Protein AF-A0A1H6KSC1-F1 (afdb_monomer_lite)

Secondary structure (DSSP, 8-state):
-----GGGS-GGGGTTS-GGG--TTTTHHHHHHHHHHH--HHHHHHHHHHH-HHHHHHHHHTT-PPPP----------

InterPro domains:
  IPR053830 Domain of unknown function DUF6922 [PF21956] (9-60)

Sequence (78 aa):
MATPNLALIRKALFWDTDINKIDWDKQYKAVIQRVFERGNEEEKLEIKRFYGDSVIEKALSEYKRQPYTIYKNKSLDR

Organism: NCBI:txid1159016

pLDDT: mean 87.59, std 13.57, range [50.38, 97.75]

Radius of gyration: 17.67 Å; chains: 1; bounding box: 22×36×58 Å

Structure (mmCIF, N/CA/C/O backbone):
data_AF-A0A1H6KSC1-F1
#
_entry.id   AF-A0A1H6KSC1-F1
#
loop_
_atom_site.group_PDB
_atom_site.id
_atom_site.type_symbol
_atom_site.label_atom_id
_atom_site.label_alt_id
_atom_site.label_comp_id
_atom_site.label_asym_id
_atom_site.label_entity_id
_atom_site.label_seq_id
_atom_site.pdbx_PDB_ins_code
_atom_site.Cartn_x
_atom_site.Cartn_y
_atom_site.Cartn_z
_atom_site.occupancy
_atom_site.B_iso_or_equiv
_atom_site.auth_seq_id
_atom_site.auth_comp_id
_atom_site.auth_asym_id
_atom_site.auth_atom_id
_atom_site.pdbx_PDB_model_num
ATOM 1 N N . MET A 1 1 ? -11.382 -2.555 -12.010 1.00 61.62 1 MET A N 1
ATOM 2 C CA . MET A 1 1 ? -10.525 -2.535 -10.805 1.00 61.62 1 MET A CA 1
ATOM 3 C C . MET A 1 1 ? -9.572 -1.367 -10.959 1.00 61.62 1 MET A C 1
ATOM 5 O O . MET A 1 1 ? -9.058 -1.195 -12.057 1.00 61.62 1 MET A O 1
ATOM 9 N N . ALA A 1 2 ? -9.431 -0.521 -9.940 1.00 86.12 2 ALA A N 1
ATOM 10 C CA . ALA A 1 2 ? -8.522 0.619 -10.002 1.00 86.12 2 ALA A CA 1
ATOM 11 C C . ALA A 1 2 ? -7.095 0.155 -9.678 1.00 86.12 2 ALA A C 1
ATOM 13 O O . ALA A 1 2 ? -6.901 -0.730 -8.845 1.00 86.12 2 ALA A O 1
ATOM 14 N N . THR A 1 3 ? -6.107 0.740 -10.343 1.00 92.50 3 THR A N 1
ATOM 15 C CA . THR A 1 3 ? -4.684 0.443 -10.149 1.00 92.50 3 THR A CA 1
ATOM 16 C C . THR A 1 3 ? -3.955 1.778 -10.017 1.00 92.50 3 THR A C 1
ATOM 18 O O . THR A 1 3 ? -4.289 2.703 -10.766 1.00 92.50 3 THR A O 1
ATOM 21 N N . PRO A 1 4 ? -3.007 1.927 -9.076 1.00 93.31 4 PRO A N 1
ATOM 22 C CA . PRO A 1 4 ? -2.193 3.129 -9.010 1.00 93.31 4 PRO A CA 1
ATOM 23 C C . PRO A 1 4 ? -1.277 3.219 -10.230 1.00 93.31 4 PRO A C 1
ATOM 25 O O . PRO A 1 4 ? -1.115 2.274 -11.006 1.00 93.31 4 PRO A O 1
ATOM 28 N N . ASN A 1 5 ? -0.641 4.366 -10.396 1.00 94.75 5 ASN A N 1
ATOM 29 C CA . ASN A 1 5 ? 0.370 4.552 -11.411 1.00 94.75 5 ASN A CA 1
ATOM 30 C C . ASN A 1 5 ? 1.632 3.754 -11.049 1.00 94.75 5 ASN A C 1
ATOM 32 O O . ASN A 1 5 ? 2.494 4.214 -10.302 1.00 94.75 5 ASN A O 1
ATOM 36 N N . LEU A 1 6 ? 1.749 2.549 -11.612 1.00 93.38 6 LEU A N 1
ATOM 37 C CA . LEU A 1 6 ? 2.869 1.644 -11.350 1.00 93.38 6 LEU A CA 1
ATOM 38 C C . LEU A 1 6 ? 4.221 2.202 -11.812 1.00 93.38 6 LEU A C 1
ATOM 40 O O . LEU A 1 6 ? 5.249 1.725 -11.345 1.00 93.38 6 LEU A O 1
ATOM 44 N N . ALA A 1 7 ? 4.246 3.207 -12.695 1.00 94.81 7 ALA A N 1
ATOM 45 C CA . ALA A 1 7 ? 5.493 3.861 -13.087 1.00 94.81 7 ALA A CA 1
ATOM 46 C C . ALA A 1 7 ? 6.146 4.621 -11.918 1.00 94.81 7 ALA A C 1
ATOM 48 O O . ALA A 1 7 ? 7.364 4.771 -11.902 1.00 94.81 7 ALA A O 1
ATOM 49 N N . LEU A 1 8 ? 5.345 5.044 -10.933 1.00 95.31 8 LEU A N 1
ATOM 50 C CA . LEU A 1 8 ? 5.795 5.742 -9.725 1.00 95.31 8 LEU A CA 1
ATOM 51 C C . LEU A 1 8 ? 6.144 4.778 -8.580 1.00 95.31 8 LEU A C 1
ATOM 53 O O . LEU A 1 8 ? 6.540 5.216 -7.506 1.00 95.31 8 LEU A O 1
ATOM 57 N N . ILE A 1 9 ? 5.972 3.464 -8.778 1.00 95.12 9 ILE A N 1
ATOM 58 C CA . ILE A 1 9 ? 6.204 2.443 -7.752 1.00 95.12 9 ILE A CA 1
ATOM 59 C C . ILE A 1 9 ? 7.323 1.512 -8.201 1.00 95.12 9 ILE A C 1
ATOM 61 O O . ILE A 1 9 ? 7.191 0.761 -9.170 1.00 95.12 9 ILE A O 1
ATOM 65 N N . ARG A 1 10 ? 8.440 1.493 -7.467 1.00 95.12 10 ARG A N 1
ATOM 66 C CA . ARG A 1 10 ? 9.558 0.621 -7.827 1.00 95.12 10 ARG A CA 1
ATOM 67 C C . ARG A 1 10 ? 9.194 -0.829 -7.554 1.00 95.12 10 ARG A C 1
ATOM 69 O O . ARG A 1 10 ? 8.854 -1.214 -6.436 1.00 95.12 10 ARG A O 1
ATOM 76 N N . LYS A 1 11 ? 9.410 -1.679 -8.559 1.00 92.81 11 LYS A N 1
ATOM 77 C CA . LYS A 1 11 ? 9.226 -3.138 -8.453 1.00 92.81 11 LYS A CA 1
ATOM 78 C C . LYS A 1 11 ? 10.004 -3.755 -7.284 1.00 92.81 11 LYS A C 1
ATOM 80 O O . LYS A 1 11 ? 9.544 -4.723 -6.694 1.00 92.81 11 LYS A O 1
ATOM 85 N N . ALA A 1 12 ? 11.138 -3.160 -6.901 1.00 92.75 12 ALA A N 1
ATOM 86 C CA . ALA A 1 12 ? 11.950 -3.598 -5.765 1.00 92.75 12 ALA A CA 1
ATOM 87 C C . ALA A 1 12 ? 11.199 -3.589 -4.418 1.00 92.75 12 ALA A C 1
ATOM 89 O O . ALA A 1 12 ? 11.530 -4.386 -3.540 1.00 92.75 12 ALA A O 1
ATOM 90 N N . LEU A 1 13 ? 10.165 -2.748 -4.246 1.00 93.75 13 LEU A N 1
ATOM 91 C CA . LEU A 1 13 ? 9.315 -2.807 -3.052 1.00 93.75 13 LEU A CA 1
ATOM 92 C C . LEU A 1 13 ? 8.615 -4.157 -2.933 1.00 93.75 13 LEU A C 1
ATOM 94 O O . LEU A 1 13 ? 8.489 -4.685 -1.831 1.00 93.75 13 LEU A O 1
ATOM 98 N N . PHE A 1 14 ? 8.226 -4.744 -4.060 1.00 93.50 14 PHE A N 1
ATOM 99 C CA . PHE A 1 14 ? 7.513 -6.010 -4.164 1.00 93.50 14 PHE A CA 1
ATOM 100 C C . PHE A 1 14 ? 8.412 -7.091 -4.774 1.00 93.50 14 PHE A C 1
ATOM 102 O O . PHE A 1 14 ? 7.994 -7.835 -5.644 1.00 93.50 14 PHE A O 1
ATOM 109 N N . TRP A 1 15 ? 9.662 -7.205 -4.315 1.00 92.75 15 TRP A N 1
ATOM 110 C CA . TRP A 1 15 ? 10.627 -8.173 -4.865 1.00 92.75 15 TRP A CA 1
ATOM 111 C C . TRP A 1 15 ? 10.156 -9.645 -4.830 1.00 92.75 15 TRP A C 1
ATOM 113 O O . TRP A 1 15 ? 10.606 -10.445 -5.641 1.00 92.75 15 TRP A O 1
ATOM 123 N N . ASP A 1 16 ? 9.244 -9.983 -3.917 1.00 90.25 16 ASP A N 1
ATOM 124 C CA . ASP A 1 16 ? 8.621 -11.307 -3.752 1.00 90.25 16 ASP A CA 1
ATOM 125 C C . ASP A 1 16 ? 7.261 -11.436 -4.478 1.00 90.25 16 ASP A C 1
ATOM 127 O O . ASP A 1 16 ? 6.751 -12.533 -4.677 1.00 90.25 16 ASP A O 1
ATOM 131 N N . THR A 1 17 ? 6.658 -10.324 -4.911 1.00 91.25 17 THR A N 1
ATOM 132 C CA . THR A 1 17 ? 5.294 -10.304 -5.456 1.00 91.25 17 THR A CA 1
ATOM 133 C C . THR A 1 17 ? 5.253 -9.595 -6.805 1.00 91.25 17 THR A C 1
ATOM 135 O O . THR A 1 17 ? 5.632 -8.434 -6.927 1.00 91.25 17 THR A O 1
ATOM 138 N N . ASP A 1 18 ? 4.711 -10.255 -7.829 1.00 91.88 18 ASP A N 1
ATOM 139 C CA . ASP A 1 18 ? 4.459 -9.595 -9.111 1.00 9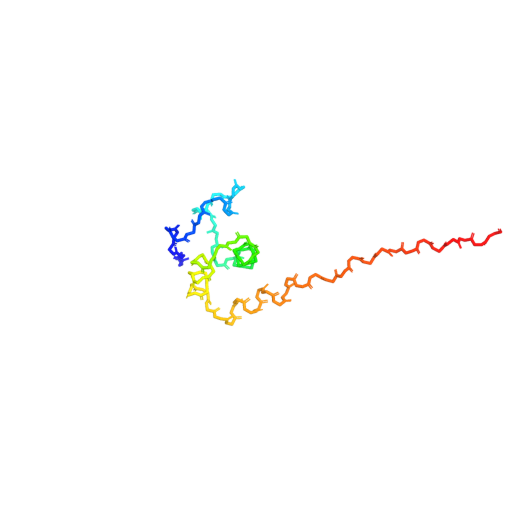1.88 18 ASP A CA 1
ATOM 140 C C . ASP A 1 18 ? 3.450 -8.450 -8.927 1.00 91.88 18 ASP A C 1
ATOM 142 O O . ASP A 1 18 ? 2.274 -8.680 -8.639 1.00 91.88 18 ASP A O 1
ATOM 146 N N . ILE A 1 19 ? 3.919 -7.211 -9.105 1.00 91.25 19 ILE A N 1
ATOM 147 C CA . ILE A 1 19 ? 3.133 -5.988 -8.901 1.00 91.25 19 ILE A CA 1
ATOM 148 C C . ILE A 1 19 ? 1.859 -5.944 -9.761 1.00 91.25 19 ILE A C 1
ATOM 150 O O . ILE A 1 19 ? 0.871 -5.327 -9.369 1.00 91.25 19 ILE A O 1
ATOM 154 N N . ASN A 1 20 ? 1.847 -6.643 -10.901 1.00 91.12 20 ASN A N 1
ATOM 155 C CA . ASN A 1 20 ? 0.689 -6.707 -11.796 1.00 91.12 20 ASN A CA 1
ATOM 156 C C . ASN A 1 20 ? -0.397 -7.670 -11.298 1.00 91.12 20 ASN A C 1
ATOM 158 O O . ASN A 1 20 ? -1.523 -7.628 -11.786 1.00 9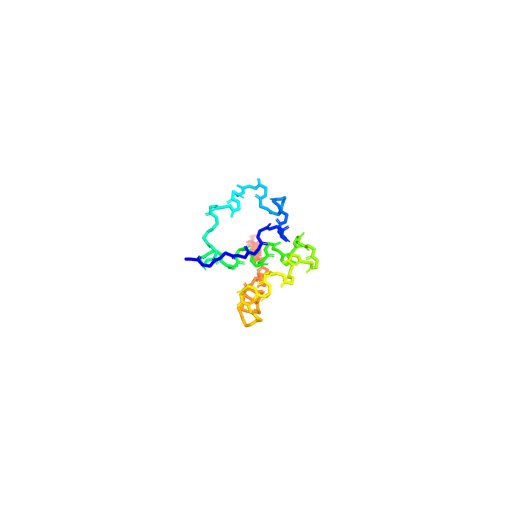1.12 20 ASN A O 1
ATOM 162 N N . LYS A 1 21 ? -0.065 -8.551 -10.349 1.00 92.56 21 LYS A N 1
ATOM 163 C CA . LYS A 1 21 ? -0.986 -9.535 -9.760 1.00 92.56 21 LYS A CA 1
ATOM 164 C C . LYS A 1 21 ? -1.527 -9.102 -8.400 1.00 92.56 21 LYS A C 1
ATOM 166 O O . LYS A 1 21 ? -2.297 -9.844 -7.796 1.00 92.56 21 LYS A O 1
ATOM 171 N N . ILE A 1 22 ? -1.117 -7.930 -7.917 1.00 93.25 22 ILE A N 1
ATOM 172 C CA . ILE A 1 22 ? -1.611 -7.375 -6.660 1.00 93.25 22 ILE A CA 1
ATOM 173 C C . ILE A 1 22 ? -3.078 -6.987 -6.836 1.00 93.25 22 ILE A C 1
ATOM 175 O O . ILE A 1 22 ? -3.436 -6.202 -7.715 1.00 93.25 22 ILE A O 1
ATOM 179 N N . ASP A 1 23 ? -3.926 -7.518 -5.961 1.00 95.31 23 ASP A N 1
ATOM 180 C CA . ASP A 1 23 ? -5.306 -7.074 -5.815 1.00 95.31 23 ASP A CA 1
ATOM 181 C C . ASP A 1 23 ? -5.303 -5.817 -4.931 1.00 95.31 23 ASP A C 1
ATOM 183 O O . ASP A 1 23 ? -5.331 -5.900 -3.703 1.00 95.31 23 ASP A O 1
ATOM 187 N N . TRP A 1 24 ? -5.190 -4.645 -5.565 1.00 94.31 24 TRP A N 1
ATOM 188 C CA . TRP A 1 24 ? -5.047 -3.344 -4.893 1.00 94.31 24 TRP A CA 1
ATOM 189 C C . TRP A 1 24 ? -6.224 -2.997 -3.974 1.00 94.31 24 TRP A C 1
ATOM 191 O O . TRP A 1 24 ? -6.057 -2.230 -3.036 1.00 94.31 24 TRP A O 1
ATOM 201 N N . ASP A 1 25 ? -7.396 -3.590 -4.187 1.00 93.69 25 ASP A N 1
ATOM 202 C CA . ASP A 1 25 ? -8.532 -3.420 -3.283 1.00 93.69 25 ASP A CA 1
ATOM 203 C C . ASP A 1 25 ? -8.378 -4.311 -2.042 1.00 93.69 25 ASP A C 1
ATOM 205 O O . ASP A 1 25 ? -8.364 -3.830 -0.910 1.00 93.69 25 ASP A O 1
ATOM 209 N N . LYS A 1 26 ? -8.157 -5.616 -2.236 1.00 94.62 26 LYS A N 1
ATOM 210 C CA . LYS A 1 26 ? -8.112 -6.572 -1.116 1.00 94.62 26 LYS A CA 1
ATOM 211 C C . LYS A 1 26 ? -6.830 -6.503 -0.298 1.00 94.62 26 LYS A C 1
ATOM 213 O O . LYS A 1 26 ? -6.837 -6.795 0.897 1.00 94.62 26 LYS A O 1
ATOM 218 N N . GLN A 1 27 ? -5.715 -6.149 -0.929 1.00 95.06 27 GLN A N 1
ATOM 219 C CA . GLN A 1 27 ? -4.381 -6.172 -0.323 1.00 95.06 27 GLN A CA 1
ATOM 220 C C . GLN A 1 27 ? -3.908 -4.782 0.127 1.00 95.06 27 GLN A C 1
ATOM 222 O O . GLN A 1 27 ? -2.745 -4.627 0.511 1.00 95.06 27 GLN A O 1
ATOM 227 N N . TYR A 1 28 ? -4.800 -3.783 0.137 1.00 95.38 28 TYR A N 1
ATOM 228 C CA . TYR A 1 28 ? -4.470 -2.383 0.409 1.00 95.38 28 TYR A CA 1
ATOM 229 C C . TYR A 1 28 ? -3.646 -2.181 1.690 1.00 95.38 28 TYR A C 1
ATOM 231 O O . TYR A 1 28 ? -2.649 -1.462 1.670 1.00 95.38 28 TYR A O 1
ATOM 239 N N . LYS A 1 29 ? -3.981 -2.873 2.792 1.00 95.25 29 LYS A N 1
ATOM 240 C CA . LYS A 1 29 ? -3.252 -2.749 4.069 1.00 95.25 29 LYS A CA 1
ATOM 241 C C . LYS A 1 29 ? -1.774 -3.114 3.929 1.00 95.25 29 LYS A C 1
ATOM 243 O O . LYS A 1 29 ? -0.911 -2.356 4.361 1.00 95.25 29 LYS A O 1
ATOM 248 N N . ALA A 1 30 ? -1.483 -4.255 3.303 1.00 94.31 30 ALA A N 1
ATOM 249 C CA . ALA A 1 30 ? -0.118 -4.748 3.134 1.00 94.31 30 ALA A CA 1
ATOM 250 C C . ALA A 1 30 ? 0.688 -3.863 2.174 1.00 94.31 30 ALA A C 1
ATOM 252 O O . ALA A 1 30 ? 1.863 -3.587 2.420 1.00 94.31 30 ALA A O 1
ATOM 253 N N . VAL A 1 31 ? 0.043 -3.388 1.103 1.00 95.75 31 VAL A N 1
ATOM 254 C CA . VAL A 1 31 ? 0.629 -2.449 0.138 1.00 95.75 31 VAL A CA 1
ATOM 255 C C . VAL A 1 31 ? 0.998 -1.131 0.820 1.00 95.75 31 VAL A C 1
ATOM 257 O O . VAL A 1 31 ? 2.149 -0.708 0.733 1.00 95.75 31 VAL A O 1
ATOM 260 N N . ILE A 1 32 ? 0.050 -0.508 1.530 1.00 96.62 32 ILE A N 1
ATOM 261 C CA . ILE A 1 32 ? 0.258 0.771 2.220 1.00 96.62 32 ILE A CA 1
ATOM 262 C C . ILE A 1 32 ? 1.384 0.640 3.241 1.00 96.62 32 ILE A C 1
ATOM 264 O O . ILE A 1 32 ? 2.326 1.424 3.207 1.00 96.62 32 ILE A O 1
ATOM 268 N N . GLN A 1 33 ? 1.342 -0.377 4.104 1.00 95.06 33 GLN A N 1
ATOM 269 C CA . GLN A 1 33 ? 2.379 -0.590 5.118 1.00 95.06 33 GLN A CA 1
ATOM 270 C C . GLN A 1 33 ? 3.767 -0.721 4.487 1.00 95.06 33 GLN A C 1
ATOM 272 O O . GLN A 1 33 ? 4.700 -0.028 4.886 1.00 95.06 33 GLN A O 1
ATOM 277 N N . ARG A 1 34 ? 3.895 -1.545 3.444 1.00 95.25 34 ARG A N 1
ATOM 278 C CA . ARG A 1 34 ? 5.164 -1.770 2.745 1.00 95.25 34 ARG A CA 1
ATOM 279 C C . ARG A 1 34 ? 5.709 -0.498 2.100 1.00 95.25 34 ARG A C 1
ATOM 281 O O . ARG A 1 34 ? 6.904 -0.227 2.214 1.00 95.25 34 ARG A O 1
ATOM 288 N N . VAL A 1 35 ? 4.856 0.283 1.439 1.00 96.62 35 VAL A N 1
ATOM 289 C CA . VAL A 1 35 ? 5.267 1.533 0.782 1.00 96.62 35 VAL A CA 1
ATOM 290 C C . VAL A 1 35 ? 5.637 2.597 1.815 1.00 96.62 35 VAL A C 1
ATOM 292 O O . VAL A 1 35 ? 6.637 3.290 1.649 1.00 96.62 35 VAL A O 1
ATOM 295 N N . PHE A 1 36 ? 4.906 2.700 2.924 1.00 95.56 36 PHE A N 1
ATOM 296 C CA . PHE A 1 36 ? 5.240 3.659 3.978 1.00 95.56 36 PHE A CA 1
ATOM 297 C C . PHE A 1 36 ? 6.512 3.282 4.750 1.00 95.56 36 PHE A C 1
ATOM 299 O O . PHE A 1 36 ? 7.250 4.179 5.160 1.00 95.56 36 PHE A O 1
ATOM 306 N N . GLU A 1 37 ? 6.804 1.986 4.892 1.00 94.12 37 GLU A N 1
ATOM 307 C CA . GLU A 1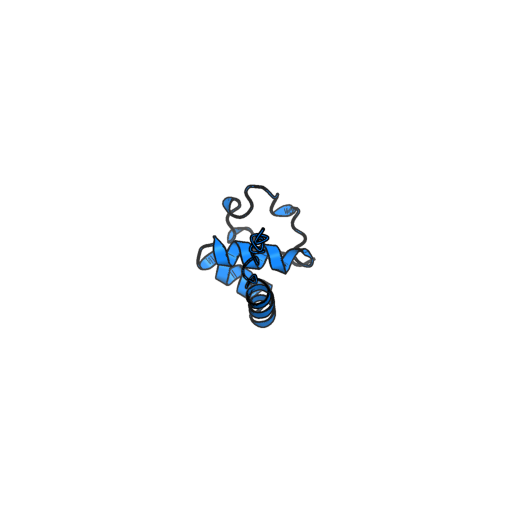 37 ? 7.995 1.478 5.583 1.00 94.12 37 GLU A CA 1
ATOM 308 C C . GLU A 1 37 ? 9.265 1.537 4.717 1.00 94.12 37 GLU A C 1
ATOM 310 O O . GLU A 1 37 ? 10.333 1.873 5.221 1.00 94.12 37 GLU A O 1
ATOM 315 N N . ARG A 1 38 ? 9.171 1.213 3.418 1.00 94.31 38 ARG A N 1
ATOM 316 C CA . ARG A 1 38 ? 10.348 0.992 2.548 1.00 94.31 38 ARG A CA 1
ATOM 317 C C . ARG A 1 38 ? 10.391 1.885 1.305 1.00 94.31 38 ARG A C 1
ATOM 319 O O . ARG A 1 38 ? 11.421 1.934 0.633 1.00 94.31 38 ARG A O 1
ATOM 326 N N . GLY A 1 39 ? 9.282 2.543 0.971 1.00 95.88 39 GLY A N 1
ATOM 327 C CA . GLY A 1 39 ? 9.160 3.421 -0.191 1.00 95.88 39 GLY A CA 1
ATOM 328 C C . GLY A 1 39 ? 9.764 4.803 0.036 1.00 95.88 39 GLY A C 1
ATOM 329 O O . GLY A 1 39 ? 9.957 5.252 1.170 1.00 95.88 39 GLY A O 1
ATOM 330 N N . ASN A 1 40 ? 10.057 5.481 -1.067 1.00 96.94 40 ASN A N 1
ATOM 331 C CA . ASN A 1 40 ? 10.450 6.883 -1.105 1.00 96.94 40 ASN A CA 1
ATOM 332 C C . ASN A 1 40 ? 9.214 7.808 -1.040 1.00 96.94 40 ASN A C 1
ATOM 334 O O . ASN A 1 40 ? 8.076 7.355 -0.904 1.00 96.94 40 ASN A O 1
ATOM 338 N N . GLU A 1 41 ? 9.436 9.120 -1.085 1.00 97.00 41 GLU A N 1
ATOM 339 C CA . GLU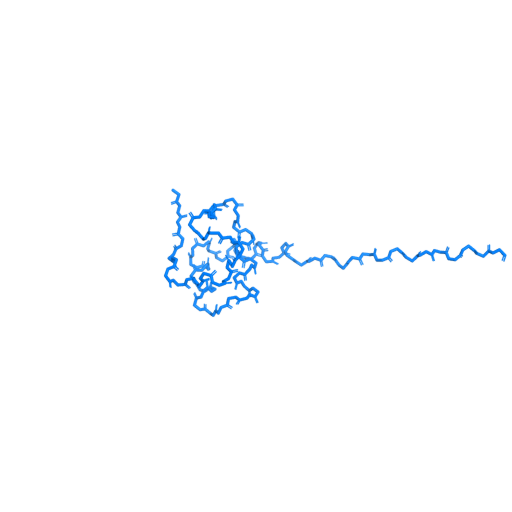 A 1 41 ? 8.354 10.106 -0.968 1.00 97.00 41 GLU A CA 1
ATOM 340 C C . GLU A 1 41 ? 7.381 10.065 -2.150 1.00 97.00 41 GLU A C 1
ATOM 342 O O . GLU A 1 41 ? 6.174 10.126 -1.936 1.00 97.00 41 GLU A O 1
ATOM 347 N N . GLU A 1 42 ? 7.877 9.885 -3.375 1.00 97.56 42 GLU A N 1
ATOM 348 C CA . GLU A 1 42 ? 7.043 9.785 -4.580 1.00 97.56 42 GLU A CA 1
ATOM 349 C C . GLU A 1 42 ? 6.098 8.574 -4.518 1.00 97.56 42 GLU A C 1
ATOM 351 O O . GLU A 1 42 ? 4.894 8.702 -4.742 1.00 97.56 42 GLU A O 1
ATOM 356 N N . GLU A 1 43 ? 6.619 7.420 -4.095 1.00 97.31 43 GLU A N 1
ATOM 357 C CA . GLU A 1 43 ? 5.862 6.183 -3.896 1.00 97.31 43 GLU A CA 1
ATOM 358 C C . GLU A 1 43 ? 4.759 6.375 -2.842 1.00 97.31 43 GLU A C 1
ATOM 360 O O . GLU A 1 43 ? 3.612 5.961 -3.034 1.00 97.31 43 GLU A O 1
ATOM 365 N N . LYS A 1 44 ? 5.082 7.043 -1.726 1.00 97.75 44 LYS A N 1
ATOM 366 C CA . LYS A 1 44 ? 4.114 7.350 -0.660 1.00 97.75 44 LYS A CA 1
ATOM 367 C C . LYS A 1 44 ? 3.034 8.315 -1.136 1.00 97.75 44 LYS A C 1
ATOM 369 O O . LYS A 1 44 ? 1.867 8.111 -0.804 1.00 97.75 44 LYS A O 1
ATOM 374 N N . LEU A 1 45 ? 3.403 9.342 -1.901 1.00 97.69 45 LEU A N 1
ATOM 375 C CA . LEU A 1 45 ? 2.462 10.315 -2.455 1.00 97.69 45 LEU A CA 1
ATOM 376 C C . LEU A 1 45 ? 1.498 9.662 -3.445 1.00 97.69 45 LEU A C 1
ATOM 378 O O . LEU A 1 45 ? 0.299 9.919 -3.365 1.00 97.69 45 LEU A O 1
ATOM 382 N N . GLU A 1 46 ? 1.980 8.773 -4.315 1.00 97.31 46 GLU A N 1
ATOM 383 C CA . GLU A 1 46 ? 1.114 8.051 -5.249 1.00 97.31 46 GLU A CA 1
ATOM 384 C C . GLU A 1 46 ? 0.138 7.119 -4.519 1.00 97.31 46 GLU A C 1
ATOM 386 O O . GLU A 1 46 ? -1.061 7.129 -4.794 1.00 97.31 46 GLU A O 1
ATOM 391 N N . ILE A 1 47 ? 0.615 6.355 -3.532 1.00 97.38 47 ILE A N 1
ATOM 392 C CA . ILE A 1 47 ? -0.251 5.486 -2.722 1.00 97.38 47 ILE A CA 1
ATOM 393 C C . ILE A 1 47 ? -1.273 6.301 -1.924 1.00 97.38 47 ILE A C 1
ATOM 395 O O . ILE A 1 47 ? -2.437 5.908 -1.825 1.00 97.38 47 ILE A O 1
ATOM 399 N N . LYS A 1 48 ? -0.867 7.461 -1.401 1.00 97.38 48 LYS A N 1
ATOM 400 C CA . LYS A 1 48 ? -1.761 8.391 -0.713 1.00 97.38 48 LYS A CA 1
ATOM 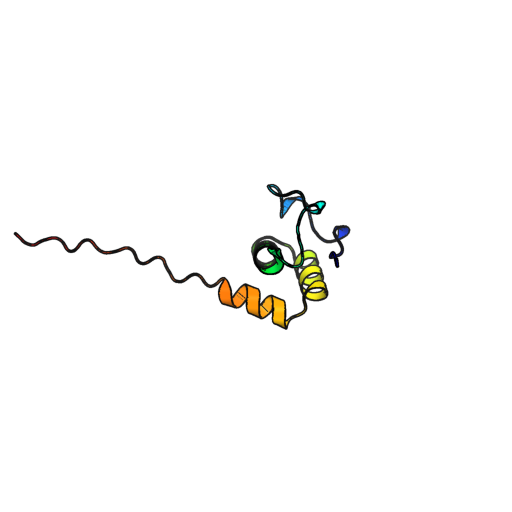401 C C . LYS A 1 48 ? -2.819 8.966 -1.657 1.00 97.38 48 LYS A C 1
ATOM 403 O O . LYS A 1 48 ? -3.989 8.980 -1.291 1.00 97.38 48 LYS A O 1
ATOM 408 N N . ARG A 1 49 ? -2.442 9.374 -2.873 1.00 97.44 49 ARG A N 1
ATOM 409 C CA . ARG A 1 49 ? -3.375 9.827 -3.919 1.00 97.44 49 ARG A CA 1
ATOM 410 C C . ARG A 1 49 ? -4.376 8.728 -4.282 1.00 97.44 49 ARG A C 1
ATOM 412 O O . ARG A 1 49 ? -5.552 9.017 -4.473 1.00 97.44 49 ARG A O 1
ATOM 419 N N . PHE A 1 50 ? -3.908 7.487 -4.399 1.00 97.25 50 PHE A N 1
ATOM 420 C CA . PHE A 1 50 ? -4.722 6.363 -4.847 1.00 97.25 50 PHE A CA 1
ATOM 421 C C . PHE A 1 50 ? -5.768 5.921 -3.811 1.00 97.25 50 PHE A C 1
ATOM 423 O O . PHE A 1 50 ? -6.925 5.725 -4.172 1.00 97.25 50 PHE A O 1
ATOM 430 N N . TYR A 1 51 ? -5.386 5.781 -2.536 1.00 96.56 51 TYR A N 1
ATOM 431 C CA . TYR A 1 51 ? -6.298 5.312 -1.479 1.00 96.56 51 TYR A CA 1
ATOM 432 C C . TYR A 1 51 ? -6.985 6.432 -0.686 1.00 96.56 51 TYR A C 1
ATOM 434 O O . TYR A 1 51 ? -8.041 6.201 -0.099 1.00 96.56 51 TYR A O 1
ATOM 442 N N . GLY A 1 52 ? -6.396 7.628 -0.644 1.00 96.88 52 GLY A N 1
ATOM 443 C CA . GLY A 1 52 ? -6.847 8.746 0.184 1.00 96.88 52 GLY A CA 1
ATOM 444 C C . GLY A 1 52 ? -6.404 8.651 1.649 1.00 96.88 52 GLY A C 1
ATOM 445 O O . GLY A 1 52 ? -6.202 7.565 2.198 1.00 96.88 52 GLY A O 1
ATOM 446 N N . ASP A 1 53 ? -6.280 9.812 2.298 1.00 96.12 53 ASP A N 1
ATOM 447 C CA . ASP A 1 53 ? -5.782 9.967 3.673 1.00 96.12 53 ASP A CA 1
ATOM 448 C C . ASP A 1 53 ? -6.455 9.026 4.680 1.00 96.12 53 ASP A C 1
ATOM 450 O O . ASP A 1 53 ? -5.765 8.298 5.391 1.00 96.12 53 ASP A O 1
ATOM 454 N N . SER A 1 54 ? -7.788 8.942 4.680 1.00 96.06 54 SER A N 1
ATOM 455 C CA . SER A 1 54 ? -8.523 8.140 5.668 1.00 96.06 54 SER A CA 1
ATOM 456 C C . SER A 1 54 ? -8.187 6.645 5.608 1.00 96.06 54 SER A C 1
ATOM 458 O O . SER A 1 54 ? -8.145 5.966 6.637 1.00 96.06 54 SER A O 1
ATOM 460 N N . VAL A 1 55 ? -7.933 6.108 4.411 1.00 95.81 55 VAL A N 1
ATOM 461 C CA . VAL A 1 55 ? -7.564 4.696 4.229 1.00 95.81 55 VAL A CA 1
ATOM 462 C C . VAL A 1 55 ? -6.119 4.461 4.661 1.00 95.81 55 VAL A C 1
ATOM 464 O O . VAL A 1 55 ? -5.835 3.450 5.311 1.00 95.81 55 VAL A O 1
ATOM 467 N N . ILE A 1 56 ? -5.224 5.406 4.354 1.00 96.25 56 ILE A N 1
ATOM 468 C CA . ILE A 1 56 ? -3.827 5.380 4.801 1.00 96.25 56 ILE A CA 1
ATOM 469 C C . ILE A 1 56 ? -3.759 5.376 6.329 1.00 96.25 56 ILE A C 1
ATOM 471 O O . ILE A 1 56 ? -3.141 4.487 6.915 1.00 96.25 56 ILE A O 1
ATOM 475 N N . GLU A 1 57 ? -4.428 6.325 6.984 1.00 94.88 57 GLU A N 1
ATOM 476 C CA . GLU A 1 57 ? -4.428 6.453 8.443 1.00 94.88 57 GLU A CA 1
ATOM 477 C C . GLU A 1 57 ? -4.956 5.186 9.118 1.00 94.88 57 GLU A C 1
ATOM 479 O O . GLU A 1 57 ? -4.342 4.669 10.057 1.00 94.88 57 GLU A O 1
ATOM 484 N N . LYS A 1 58 ? -6.045 4.617 8.587 1.00 94.19 58 LYS A N 1
ATOM 485 C CA . LYS A 1 58 ? -6.590 3.351 9.077 1.00 94.19 58 LYS A CA 1
ATOM 486 C C . LYS A 1 58 ? -5.566 2.219 8.958 1.00 94.19 58 LYS A C 1
ATOM 488 O O . LYS A 1 58 ? -5.275 1.564 9.957 1.00 94.19 58 LYS A O 1
ATOM 493 N N . ALA A 1 59 ? -4.966 2.031 7.782 1.00 94.06 59 ALA A N 1
ATOM 494 C CA . ALA A 1 59 ? -4.005 0.954 7.537 1.00 94.06 59 ALA A CA 1
ATOM 495 C C . ALA A 1 59 ? -2.732 1.061 8.399 1.00 94.06 59 ALA A C 1
ATOM 497 O O . ALA A 1 59 ? -2.174 0.035 8.804 1.00 94.06 59 ALA A O 1
ATOM 498 N N . LEU A 1 60 ? -2.278 2.286 8.689 1.00 92.75 60 LEU A N 1
ATOM 499 C CA . LEU A 1 60 ? -1.097 2.545 9.517 1.00 92.75 60 LEU A CA 1
ATOM 500 C C . LEU A 1 60 ? -1.391 2.462 11.022 1.00 92.75 60 LEU A C 1
ATOM 502 O O . LEU A 1 60 ? -0.527 2.031 11.784 1.00 92.75 60 LEU A O 1
ATOM 506 N N . SER A 1 61 ? -2.595 2.833 11.469 1.00 90.06 61 SER A N 1
ATOM 507 C CA . SER A 1 61 ? -2.976 2.712 12.884 1.00 90.06 61 SER A CA 1
ATOM 508 C C . SER A 1 61 ? -3.065 1.248 13.331 1.00 90.06 61 SER A C 1
ATOM 510 O O . SER A 1 61 ? -2.541 0.899 14.388 1.00 90.06 61 SER A O 1
ATOM 512 N N . GLU A 1 62 ? -3.623 0.376 12.485 1.00 80.06 62 GLU A N 1
ATOM 513 C CA . GLU A 1 62 ? -3.714 -1.071 12.727 1.00 80.06 62 GLU A CA 1
ATOM 514 C C . GLU A 1 62 ? -2.338 -1.765 12.717 1.00 80.06 62 GLU A C 1
ATOM 516 O O . GLU A 1 62 ? -2.183 -2.846 13.282 1.00 80.06 62 GLU A O 1
ATOM 521 N N . TYR A 1 63 ? -1.321 -1.155 12.094 1.00 75.88 63 TYR A N 1
ATOM 522 C CA . TYR A 1 63 ? 0.025 -1.729 11.999 1.00 75.88 63 TYR A CA 1
ATOM 523 C C . TYR A 1 63 ? 0.825 -1.657 13.303 1.00 75.88 63 TYR A C 1
ATOM 525 O O . TYR A 1 63 ? 1.818 -2.373 13.440 1.00 75.88 63 TYR A O 1
ATOM 533 N N . LYS A 1 64 ? 0.429 -0.819 14.272 1.00 69.44 64 LYS A N 1
ATOM 534 C CA . LYS A 1 64 ? 1.114 -0.723 15.569 1.00 69.44 64 LYS A CA 1
ATOM 535 C C . LYS A 1 64 ? 0.940 -2.036 16.341 1.00 69.44 64 LYS A C 1
ATOM 537 O O . LYS A 1 64 ? 0.033 -2.183 17.154 1.00 69.44 64 LYS A O 1
ATOM 542 N N . ARG A 1 65 ? 1.802 -3.015 16.046 1.00 66.06 65 ARG A N 1
ATOM 543 C CA . ARG A 1 65 ? 1.826 -4.322 16.701 1.00 66.06 65 ARG A CA 1
ATOM 544 C C . ARG A 1 65 ? 1.940 -4.112 18.203 1.00 66.06 65 ARG A C 1
ATOM 546 O O . ARG A 1 65 ? 2.803 -3.369 18.670 1.00 66.06 65 ARG A O 1
ATOM 553 N N . GLN A 1 66 ? 1.088 -4.802 18.951 1.00 61.31 66 GLN A N 1
ATOM 554 C CA . GLN A 1 66 ? 1.295 -4.957 20.383 1.00 61.31 66 GLN A CA 1
ATOM 555 C C . GLN A 1 66 ? 2.622 -5.708 20.581 1.00 61.31 66 GLN A C 1
ATOM 557 O O . GLN A 1 66 ? 2.887 -6.661 19.838 1.00 61.31 66 GLN A O 1
ATOM 562 N N . PRO A 1 67 ? 3.485 -5.284 21.521 1.00 65.94 67 PRO A N 1
ATOM 563 C CA . PRO A 1 67 ? 4.715 -6.007 21.805 1.00 65.94 67 PRO A CA 1
ATOM 564 C C . PRO A 1 67 ? 4.366 -7.455 22.159 1.00 65.94 67 PRO A C 1
ATOM 566 O O . PRO A 1 67 ? 3.471 -7.703 22.969 1.00 65.94 67 PRO A O 1
ATOM 569 N N . TYR A 1 68 ? 5.050 -8.413 21.528 1.00 63.94 68 TYR A N 1
ATOM 570 C CA . TYR A 1 68 ? 4.844 -9.824 21.831 1.00 63.94 68 TYR A CA 1
ATOM 571 C C . TYR A 1 68 ? 5.102 -10.052 23.322 1.00 63.94 68 TYR A C 1
ATOM 573 O O . TYR A 1 68 ? 6.181 -9.739 23.834 1.00 63.94 68 TYR A O 1
ATOM 581 N N . THR A 1 69 ? 4.099 -10.562 24.033 1.00 72.50 69 THR A N 1
ATOM 582 C CA . THR A 1 69 ? 4.229 -10.845 25.458 1.00 72.50 69 THR A CA 1
ATOM 583 C C . THR A 1 69 ? 5.068 -12.109 25.613 1.00 72.50 69 THR A C 1
ATOM 585 O O . THR A 1 69 ? 4.588 -13.218 25.395 1.00 72.50 69 THR A O 1
ATOM 588 N N . ILE A 1 70 ? 6.343 -11.958 25.978 1.00 72.69 70 ILE A N 1
ATOM 589 C CA . ILE A 1 70 ? 7.150 -13.101 26.407 1.00 72.69 70 ILE A CA 1
ATOM 590 C C . ILE A 1 70 ? 6.584 -13.554 27.755 1.00 72.69 70 ILE A C 1
ATOM 592 O O . ILE A 1 70 ? 6.749 -12.869 28.766 1.00 72.69 70 ILE A O 1
ATOM 596 N N . TYR A 1 71 ? 5.887 -14.692 27.772 1.00 68.56 71 TYR A N 1
ATOM 597 C CA . TYR A 1 71 ? 5.482 -15.344 29.014 1.00 68.56 71 TYR A CA 1
ATOM 598 C C . TYR A 1 71 ? 6.743 -15.633 29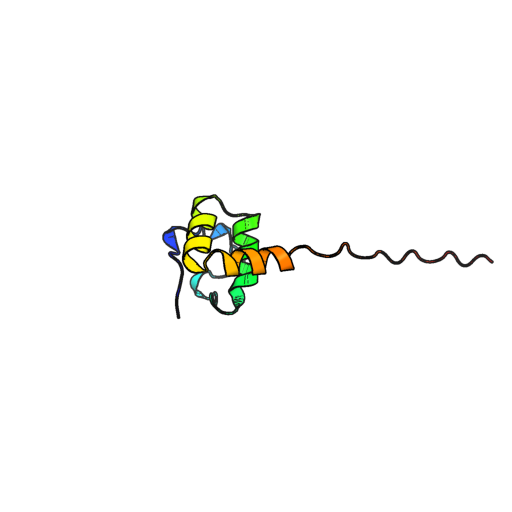.839 1.00 68.56 71 TYR A C 1
ATOM 600 O O . TYR A 1 71 ? 7.559 -16.479 29.476 1.00 68.56 71 TYR A O 1
ATOM 608 N N . LYS A 1 72 ? 6.923 -14.910 30.952 1.00 62.19 72 LYS A N 1
ATOM 609 C CA . LYS A 1 72 ? 7.927 -15.256 31.961 1.00 62.19 72 LYS A CA 1
ATOM 610 C C . LYS A 1 72 ? 7.516 -16.603 32.551 1.00 62.19 72 LYS A C 1
ATOM 612 O O . LYS A 1 72 ? 6.524 -16.663 33.274 1.00 62.19 72 LYS A O 1
ATOM 617 N N . ASN A 1 73 ? 8.259 -17.669 32.249 1.00 58.56 73 ASN A N 1
ATOM 618 C CA . ASN A 1 73 ? 8.150 -18.912 33.007 1.00 58.56 73 ASN A CA 1
ATOM 619 C C . ASN A 1 73 ? 8.370 -18.566 34.481 1.00 58.56 73 ASN A C 1
ATOM 621 O O . ASN A 1 73 ? 9.448 -18.123 34.878 1.00 58.56 73 ASN A O 1
ATOM 625 N N . LYS A 1 74 ? 7.305 -18.702 35.272 1.00 54.91 74 LYS A N 1
ATOM 626 C CA . LYS A 1 74 ? 7.349 -18.595 36.725 1.00 54.91 74 LYS A CA 1
ATOM 627 C C . LYS A 1 74 ? 8.250 -19.741 37.173 1.00 54.91 74 LYS A C 1
ATOM 629 O O . LYS A 1 74 ? 7.857 -20.895 37.032 1.00 54.91 74 LYS A O 1
ATOM 634 N N . SER A 1 75 ? 9.472 -19.429 37.607 1.00 56.72 75 SER A N 1
ATOM 635 C CA . SER A 1 75 ? 10.333 -20.409 38.265 1.00 56.72 75 SER A CA 1
ATOM 636 C C . SER A 1 75 ? 9.498 -21.018 39.385 1.00 56.72 75 SER A C 1
ATOM 638 O O . SER A 1 75 ? 9.072 -20.295 40.287 1.00 56.72 75 SER A O 1
ATOM 640 N N . LEU A 1 76 ? 9.147 -22.299 39.246 1.00 57.06 76 LEU A N 1
ATOM 641 C CA . LEU A 1 76 ? 8.526 -23.046 40.326 1.00 57.06 76 LEU A CA 1
ATOM 642 C C . LEU A 1 76 ? 9.591 -23.130 41.411 1.00 57.06 76 LEU A C 1
ATOM 644 O O . LEU A 1 76 ? 10.576 -23.849 41.261 1.00 57.06 76 LEU A O 1
ATOM 648 N N . ASP A 1 77 ? 9.398 -22.331 42.449 1.00 55.09 77 ASP A N 1
ATOM 649 C CA . ASP A 1 77 ? 10.040 -22.519 43.736 1.00 55.09 77 ASP A CA 1
ATOM 650 C C . ASP A 1 77 ? 9.731 -23.953 44.203 1.00 55.09 77 ASP A C 1
ATOM 652 O O . ASP A 1 77 ? 8.563 -24.354 44.296 1.00 55.09 77 ASP A O 1
ATOM 656 N N . ARG A 1 78 ? 10.785 -24.749 44.370 1.00 50.38 78 ARG A N 1
ATOM 657 C CA . ARG A 1 78 ? 10.800 -26.011 45.106 1.00 50.38 78 ARG A CA 1
ATOM 658 C C . ARG A 1 78 ? 11.987 -25.976 46.045 1.00 50.38 78 ARG A C 1
ATOM 660 O O . ARG A 1 78 ? 13.064 -25.544 45.574 1.00 50.38 78 ARG A O 1
#

Foldseek 3Di:
DDDFDCVLPDCVLVVVDDSVPDPCVVCVLVLLVSCVVPNDPSSNVRNCVRQPDVSSVVSVVVPPDDPPDDPDPPPPDD